Protein AF-A0A0F8YLR2-F1 (afdb_monomer_lite)

Structure (mmCIF, N/CA/C/O backbone):
data_AF-A0A0F8YLR2-F1
#
_entry.id   AF-A0A0F8YLR2-F1
#
loop_
_atom_site.group_PDB
_atom_site.id
_atom_site.type_symbol
_atom_site.label_atom_id
_atom_site.label_alt_id
_atom_site.label_comp_id
_atom_site.label_asym_id
_atom_site.label_entity_id
_atom_site.label_seq_id
_atom_site.pdbx_PDB_ins_code
_atom_site.Cartn_x
_atom_site.Cartn_y
_atom_site.Cartn_z
_atom_site.occupancy
_atom_site.B_iso_or_equiv
_atom_site.auth_seq_id
_atom_site.auth_comp_id
_atom_site.auth_asym_id
_atom_site.auth_atom_id
_atom_site.pdbx_PDB_model_num
ATOM 1 N N . MET A 1 1 ? -24.908 -4.848 -15.848 1.00 46.47 1 MET A N 1
ATOM 2 C CA . MET A 1 1 ? -25.165 -5.833 -14.777 1.00 46.47 1 MET A CA 1
ATOM 3 C C . MET A 1 1 ? -25.786 -5.082 -13.614 1.00 46.47 1 MET A C 1
ATOM 5 O O . MET A 1 1 ? -25.234 -4.036 -13.281 1.00 46.47 1 MET A O 1
ATOM 9 N N . PRO A 1 2 ? -26.932 -5.508 -13.062 1.00 42.38 2 PRO A N 1
ATOM 10 C CA . PRO A 1 2 ? -27.521 -4.814 -11.924 1.00 42.38 2 PRO A CA 1
ATOM 11 C C . PRO A 1 2 ? -26.576 -4.973 -10.729 1.00 42.38 2 PRO A C 1
ATOM 13 O O . PRO A 1 2 ? -26.261 -6.087 -10.320 1.00 42.38 2 PRO A O 1
ATOM 16 N N . TYR A 1 3 ? -26.049 -3.859 -10.232 1.00 43.06 3 TYR A N 1
ATOM 17 C CA . TYR A 1 3 ? -25.259 -3.833 -9.010 1.00 43.06 3 TYR A CA 1
ATOM 18 C C . TYR A 1 3 ? -26.226 -3.748 -7.830 1.00 43.06 3 TYR A C 1
ATOM 20 O O . TYR A 1 3 ? -27.184 -2.975 -7.849 1.00 43.06 3 TYR A O 1
ATOM 28 N N . GLN A 1 4 ? -25.989 -4.554 -6.802 1.00 40.41 4 GLN A N 1
ATOM 29 C CA . GLN A 1 4 ? -26.741 -4.469 -5.562 1.00 40.41 4 GLN A CA 1
ATOM 30 C C . GLN A 1 4 ? -26.044 -3.458 -4.651 1.00 40.41 4 GLN A C 1
ATOM 32 O O . GLN A 1 4 ? -24.944 -3.701 -4.161 1.00 40.41 4 GLN A O 1
ATOM 37 N N . ILE A 1 5 ? -26.681 -2.305 -4.445 1.00 46.78 5 ILE A N 1
ATOM 38 C CA . ILE A 1 5 ? -26.316 -1.374 -3.376 1.00 46.78 5 ILE A CA 1
ATOM 39 C C . ILE A 1 5 ? -26.660 -2.074 -2.063 1.00 46.78 5 ILE A C 1
ATOM 41 O O . ILE A 1 5 ? -27.814 -2.455 -1.852 1.00 46.78 5 ILE A O 1
ATOM 45 N N . ILE A 1 6 ? -25.684 -2.238 -1.173 1.00 53.94 6 ILE A N 1
ATOM 46 C CA . ILE A 1 6 ? -25.976 -2.583 0.217 1.00 53.94 6 ILE A CA 1
ATOM 47 C C . ILE A 1 6 ? -26.659 -1.360 0.834 1.00 53.94 6 ILE A C 1
ATOM 49 O O . ILE A 1 6 ? -26.019 -0.414 1.283 1.00 53.94 6 ILE A O 1
ATOM 53 N N . GLN A 1 7 ? -27.989 -1.369 0.801 1.00 47.28 7 GLN A N 1
ATOM 54 C CA . GLN A 1 7 ? -28.806 -0.686 1.791 1.00 47.28 7 GLN A CA 1
ATOM 55 C C . GLN A 1 7 ? -28.621 -1.441 3.104 1.00 47.28 7 GLN A C 1
ATOM 57 O O . GLN A 1 7 ? -28.549 -2.669 3.084 1.00 47.28 7 GLN A O 1
ATOM 62 N N . ASN A 1 8 ? -28.503 -0.702 4.207 1.00 47.47 8 ASN A N 1
ATOM 63 C CA . ASN A 1 8 ? -28.317 -1.198 5.569 1.00 47.47 8 ASN A CA 1
ATOM 64 C C . ASN A 1 8 ? -29.270 -2.377 5.854 1.00 47.47 8 ASN A C 1
ATOM 66 O O . ASN A 1 8 ? -30.419 -2.178 6.244 1.00 47.47 8 ASN A O 1
ATOM 70 N N . LYS A 1 9 ? -28.822 -3.609 5.590 1.00 45.47 9 LYS A N 1
ATOM 71 C CA . LYS A 1 9 ? -29.565 -4.820 5.920 1.00 45.47 9 LYS A CA 1
ATOM 72 C C . LYS A 1 9 ? -29.429 -4.904 7.423 1.00 45.47 9 LYS A C 1
ATOM 74 O O . LYS A 1 9 ? -28.303 -5.051 7.881 1.00 45.47 9 LYS A O 1
ATOM 79 N N . THR A 1 10 ? -30.541 -4.663 8.123 1.00 49.69 10 THR A N 1
ATOM 80 C CA . THR A 1 10 ? -30.714 -4.722 9.583 1.00 49.69 10 THR A CA 1
ATOM 81 C C . THR A 1 10 ? -29.482 -5.293 10.262 1.00 49.69 10 THR A C 1
ATOM 83 O O . THR A 1 10 ? -29.206 -6.484 10.091 1.00 49.69 10 THR A O 1
ATOM 86 N N . LEU A 1 11 ? -28.740 -4.423 10.963 1.00 52.53 11 LEU A N 1
ATOM 87 C CA . LEU A 1 11 ? -27.636 -4.817 11.837 1.00 52.53 11 LEU A CA 1
ATOM 88 C C . LEU A 1 11 ? -28.035 -6.129 12.537 1.00 52.53 11 LEU A C 1
ATOM 90 O O . LEU A 1 11 ? -29.172 -6.197 13.020 1.00 52.53 11 LEU A O 1
ATOM 94 N N . PRO A 1 12 ? -27.184 -7.174 12.539 1.00 53.91 12 PRO A N 1
ATOM 95 C CA . PRO A 1 12 ? -27.489 -8.410 13.250 1.00 53.91 12 PRO A CA 1
ATOM 96 C C . PRO A 1 12 ? -27.982 -8.077 14.659 1.00 53.91 12 PRO A C 1
ATOM 98 O O . PRO A 1 12 ? -27.468 -7.143 15.272 1.00 53.91 12 PRO A O 1
ATOM 101 N N . ALA A 1 13 ? -28.973 -8.812 15.165 1.00 54.22 13 ALA A N 1
ATOM 102 C CA . ALA A 1 13 ? -29.526 -8.588 16.505 1.00 54.22 13 ALA A CA 1
ATOM 103 C C . ALA A 1 13 ? -28.454 -8.655 17.619 1.00 54.22 13 ALA A C 1
ATOM 105 O O . ALA A 1 13 ? -28.678 -8.134 18.707 1.00 54.22 13 ALA A O 1
ATOM 106 N N . ASP A 1 14 ? -27.281 -9.216 17.303 1.00 50.50 14 ASP A N 1
ATOM 107 C CA . ASP A 1 14 ? -26.096 -9.312 18.157 1.00 50.50 14 ASP A CA 1
ATOM 108 C C . ASP A 1 14 ? -25.059 -8.197 17.919 1.00 50.50 14 ASP A C 1
ATOM 110 O O . ASP A 1 14 ? -23.924 -8.297 18.386 1.00 50.50 14 ASP A O 1
ATOM 114 N N . ALA A 1 15 ? -25.392 -7.130 17.180 1.00 50.09 15 ALA A N 1
ATOM 115 C CA . ALA A 1 15 ? -24.539 -5.949 17.127 1.00 50.09 15 ALA A CA 1
ATOM 116 C C . ALA A 1 15 ? -24.396 -5.415 18.565 1.00 50.09 15 ALA A C 1
ATOM 118 O O . ALA A 1 15 ? -25.417 -5.063 19.167 1.00 50.09 15 ALA A O 1
ATOM 119 N N . PRO A 1 16 ? -23.172 -5.360 19.135 1.00 47.25 16 PRO A N 1
ATOM 120 C CA . PRO A 1 16 ? -22.967 -4.913 20.507 1.00 47.25 16 PRO A CA 1
ATOM 121 C C . PRO A 1 16 ? -23.682 -3.582 20.715 1.00 47.25 16 PRO A C 1
ATOM 123 O O . PRO A 1 16 ? -23.620 -2.717 19.837 1.00 47.25 16 PRO A O 1
ATOM 126 N N . ALA A 1 17 ? -24.382 -3.414 21.838 1.00 44.88 17 ALA A N 1
ATOM 127 C CA . ALA A 1 17 ? -25.029 -2.153 22.185 1.00 44.88 17 ALA A CA 1
ATOM 128 C C . ALA A 1 17 ? -23.971 -1.027 22.159 1.00 44.88 17 ALA A C 1
ATOM 130 O O . ALA A 1 17 ? -23.168 -0.902 23.078 1.00 44.88 17 ALA A O 1
ATOM 131 N N . GLY A 1 18 ? -23.911 -0.279 21.050 1.00 50.00 18 GLY A N 1
ATOM 132 C CA . GLY A 1 18 ? -22.780 0.595 20.696 1.00 50.00 18 GLY A CA 1
ATOM 133 C C . GLY A 1 18 ? -22.264 0.479 19.248 1.00 50.00 18 GLY A C 1
ATOM 134 O O . GLY A 1 18 ? -21.340 1.203 18.885 1.00 50.00 18 GLY A O 1
ATOM 135 N N . GLY A 1 19 ? -22.839 -0.400 18.416 1.00 51.91 19 GLY A N 1
ATOM 136 C CA . GLY A 1 19 ? -22.403 -0.677 17.041 1.00 51.91 19 GLY A CA 1
ATOM 137 C C . GLY A 1 19 ? -22.225 0.571 16.169 1.00 51.91 19 GLY A C 1
ATOM 138 O O . GLY A 1 19 ? -23.190 1.226 15.778 1.00 51.91 19 GLY A O 1
ATOM 139 N N . SER A 1 20 ? -20.974 0.902 15.844 1.00 57.31 20 SER A N 1
ATOM 140 C CA . SER A 1 20 ? -20.650 2.037 14.979 1.00 57.31 20 SER A CA 1
ATOM 141 C C . SER A 1 20 ? -20.981 1.737 13.512 1.00 57.31 20 SER A C 1
ATOM 143 O O . SER A 1 20 ? -20.799 0.610 13.053 1.00 57.31 20 SER A O 1
ATOM 145 N N . ALA A 1 21 ? -21.430 2.744 12.759 1.00 60.84 21 ALA A N 1
ATOM 146 C CA . ALA A 1 21 ? -21.721 2.594 11.334 1.00 60.84 21 ALA A CA 1
ATOM 147 C C . ALA A 1 21 ? -20.469 2.169 10.538 1.00 60.84 21 ALA A C 1
ATOM 149 O O . ALA A 1 21 ? -19.432 2.828 10.615 1.00 60.84 21 ALA A O 1
ATOM 150 N N . LEU A 1 22 ? -20.587 1.100 9.741 1.00 72.44 22 LEU A N 1
ATOM 151 C CA . LEU A 1 22 ? -19.507 0.583 8.880 1.00 72.44 22 LEU A CA 1
ATOM 152 C C . LEU A 1 22 ? -19.162 1.533 7.723 1.00 72.44 22 LEU A C 1
ATOM 154 O O . LEU A 1 22 ? -18.015 1.600 7.285 1.00 72.44 22 LEU A O 1
ATOM 158 N N . PHE A 1 23 ? -20.156 2.297 7.268 1.00 79.56 23 PHE A N 1
ATOM 159 C CA . PHE A 1 23 ? -20.025 3.364 6.284 1.00 79.56 23 PHE A CA 1
ATOM 160 C C . PHE A 1 23 ? -20.609 4.637 6.889 1.00 79.56 23 PHE A C 1
ATOM 162 O O . PHE A 1 23 ? -21.797 4.686 7.207 1.00 79.56 23 PHE A O 1
ATOM 169 N N . GLU A 1 24 ? -19.785 5.665 7.057 1.00 80.38 24 GLU A N 1
ATOM 170 C CA . GLU A 1 24 ? -20.204 6.939 7.642 1.00 80.38 24 GLU A CA 1
ATOM 171 C C . GLU A 1 24 ? -19.828 8.083 6.703 1.00 80.38 24 GLU A C 1
ATOM 173 O O . GLU A 1 24 ? -18.651 8.293 6.413 1.00 80.38 24 GLU A O 1
ATOM 178 N N . LEU A 1 25 ? -20.823 8.844 6.249 1.00 82.62 25 LEU A N 1
ATOM 179 C CA . LEU A 1 25 ? -20.595 10.133 5.606 1.00 82.62 25 LEU A CA 1
ATOM 180 C C . LEU A 1 25 ? -20.678 11.228 6.672 1.00 82.62 25 LEU A C 1
ATOM 182 O O . LEU A 1 25 ? -21.733 11.455 7.259 1.00 82.62 25 LEU A O 1
ATOM 186 N N . SER A 1 26 ? -19.561 11.903 6.921 1.00 81.38 26 SER A N 1
ATOM 187 C CA . SER A 1 26 ? -19.441 12.980 7.902 1.00 81.38 26 SER A CA 1
ATOM 188 C C . SER A 1 26 ? -18.966 14.240 7.189 1.00 81.38 26 SER A C 1
ATOM 190 O O . SER A 1 26 ? -17.806 14.344 6.777 1.00 81.38 26 SER A O 1
ATOM 192 N N . GLY A 1 27 ? -19.896 15.170 6.958 1.00 86.25 27 GLY A N 1
ATOM 193 C CA . GLY A 1 27 ? -19.672 16.289 6.045 1.00 86.25 27 GLY A CA 1
ATOM 194 C C . GLY A 1 27 ? -19.331 15.780 4.642 1.00 86.25 27 GLY A C 1
ATOM 195 O O . GLY A 1 27 ? -20.098 15.030 4.046 1.00 86.25 27 GLY A O 1
ATOM 196 N N . SER A 1 28 ? -18.155 16.150 4.132 1.00 89.25 28 SER A N 1
ATOM 197 C CA . SER A 1 28 ? -17.628 15.707 2.832 1.00 89.25 28 SER A CA 1
ATOM 198 C C . SER A 1 28 ? -16.708 14.480 2.911 1.00 89.25 28 SER A C 1
ATOM 200 O O . SER A 1 28 ? -16.063 14.138 1.922 1.00 89.25 28 SER A O 1
ATOM 202 N N . THR A 1 29 ? -16.593 13.841 4.079 1.00 84.19 29 THR A N 1
ATOM 203 C CA . THR A 1 29 ? -15.689 12.702 4.286 1.00 84.19 29 THR A CA 1
ATOM 204 C C . THR A 1 29 ? -16.477 11.408 4.385 1.00 84.19 29 THR A C 1
ATOM 206 O O . THR A 1 29 ? -17.286 11.246 5.297 1.00 84.19 29 THR A O 1
ATOM 209 N N . LEU A 1 30 ? -16.194 10.461 3.492 1.00 88.19 30 LEU A N 1
ATOM 210 C CA . LEU A 1 30 ? -16.631 9.076 3.648 1.00 88.19 30 LEU A CA 1
ATOM 211 C C . LEU A 1 30 ? -15.614 8.312 4.503 1.00 88.19 30 LEU A C 1
ATOM 213 O O . LEU A 1 30 ? -14.424 8.297 4.189 1.00 88.19 30 LEU A O 1
ATOM 217 N N . ARG A 1 31 ? -16.087 7.654 5.560 1.00 85.50 31 ARG A N 1
ATOM 218 C CA . ARG A 1 31 ? -15.301 6.761 6.414 1.00 85.50 31 ARG A CA 1
ATOM 219 C C . ARG A 1 31 ? -15.776 5.325 6.240 1.00 85.50 31 ARG A C 1
ATOM 221 O O . ARG A 1 31 ? -16.976 5.059 6.267 1.00 85.50 31 ARG A O 1
ATOM 228 N N . LEU A 1 32 ? -14.809 4.424 6.107 1.00 88.06 32 LEU A N 1
ATOM 229 C CA . LEU A 1 32 ? -14.997 2.977 6.137 1.00 88.06 32 LEU A CA 1
ATOM 230 C C . LEU A 1 32 ? -14.443 2.476 7.470 1.00 88.06 32 LEU A C 1
ATOM 232 O O . LEU A 1 32 ? -13.303 2.800 7.807 1.00 88.06 32 LEU A O 1
ATOM 236 N N . LYS A 1 33 ? -15.240 1.734 8.235 1.00 82.38 33 LYS A N 1
ATOM 237 C CA . LYS A 1 33 ? -14.850 1.229 9.557 1.00 82.38 33 LYS A CA 1
ATOM 238 C C . LYS A 1 33 ? -14.912 -0.292 9.597 1.00 82.38 33 LYS A C 1
ATOM 240 O O . LYS A 1 33 ? -15.750 -0.897 8.932 1.00 82.38 33 LYS A O 1
ATOM 245 N N . ALA A 1 34 ? -14.032 -0.888 10.394 1.00 80.69 34 ALA A N 1
ATOM 246 C CA . ALA A 1 34 ? -14.155 -2.280 10.806 1.00 80.69 34 ALA A CA 1
ATOM 247 C C . ALA A 1 34 ? -15.115 -2.399 12.001 1.00 80.69 34 ALA A C 1
ATOM 249 O O . ALA A 1 34 ? -15.368 -1.414 12.700 1.00 80.69 34 ALA A O 1
ATOM 250 N N . VAL A 1 35 ? -15.629 -3.604 12.247 1.00 74.62 35 VAL A N 1
ATOM 251 C CA . VAL A 1 35 ? -16.266 -3.932 13.532 1.00 74.62 35 VAL A CA 1
ATOM 252 C C . VAL A 1 35 ? -15.203 -4.021 14.635 1.00 74.62 35 VAL A C 1
ATOM 254 O O . VAL A 1 35 ? -14.030 -4.213 14.335 1.00 74.62 35 VAL A O 1
ATOM 257 N N . ALA A 1 36 ? -15.601 -3.863 15.901 1.00 73.06 36 ALA A N 1
ATOM 258 C CA . ALA A 1 36 ? -14.673 -3.706 17.030 1.00 73.06 36 ALA A CA 1
ATOM 259 C C . ALA A 1 36 ? -13.635 -4.839 17.173 1.00 73.06 36 ALA A C 1
ATOM 261 O O . ALA A 1 36 ? -12.501 -4.566 17.556 1.00 73.06 36 ALA A O 1
ATOM 262 N N . ASP A 1 37 ? -14.006 -6.068 16.812 1.00 78.56 37 ASP A N 1
ATOM 263 C CA . ASP A 1 37 ? -13.187 -7.269 17.012 1.00 78.56 37 ASP A CA 1
ATOM 264 C C . ASP A 1 37 ? -12.656 -7.876 15.697 1.00 78.56 37 ASP A C 1
ATOM 266 O O . ASP A 1 37 ? -12.251 -9.037 15.669 1.00 78.56 37 ASP A O 1
ATOM 270 N N . ASP A 1 38 ? -12.671 -7.123 14.589 1.00 79.75 38 ASP A N 1
ATOM 271 C CA . ASP A 1 38 ? -12.185 -7.606 13.287 1.00 79.75 38 ASP A CA 1
ATOM 272 C C . ASP A 1 38 ? -11.455 -6.510 12.491 1.00 79.75 38 ASP A C 1
ATOM 274 O O . ASP A 1 38 ? -11.452 -5.325 12.827 1.00 79.75 38 ASP A O 1
ATOM 278 N N . HIS A 1 39 ? -10.824 -6.915 11.394 1.00 85.00 39 HIS A N 1
ATOM 279 C CA . HIS A 1 39 ? -10.118 -6.042 10.472 1.00 85.00 39 HIS A CA 1
ATOM 280 C C . HIS A 1 39 ? -11.027 -5.532 9.349 1.00 85.00 39 HIS A C 1
ATOM 282 O O . HIS A 1 39 ? -11.888 -6.244 8.832 1.00 85.00 39 HIS A O 1
ATOM 288 N N . LEU A 1 40 ? -10.763 -4.313 8.871 1.00 89.56 40 LEU A N 1
ATOM 289 C CA . LEU A 1 40 ? -11.313 -3.857 7.596 1.00 89.56 40 LEU A CA 1
ATOM 290 C C . LEU A 1 40 ? -10.570 -4.563 6.456 1.00 89.56 40 LEU A C 1
ATOM 292 O O . LEU A 1 40 ? -9.355 -4.416 6.325 1.00 89.56 40 LEU A O 1
ATOM 296 N N . ARG A 1 41 ? -11.305 -5.277 5.598 1.00 88.69 41 ARG A N 1
ATOM 297 C CA . ARG A 1 41 ? -10.774 -5.893 4.373 1.00 88.69 41 ARG A CA 1
ATOM 298 C C . ARG A 1 41 ? -11.299 -5.168 3.139 1.00 88.69 41 ARG A C 1
ATOM 300 O O . ARG A 1 41 ? -12.488 -4.874 3.047 1.00 88.69 41 ARG A O 1
ATOM 307 N N . ILE A 1 42 ? -10.407 -4.888 2.191 1.00 90.25 42 ILE A N 1
ATOM 308 C CA . ILE A 1 42 ? -10.746 -4.312 0.886 1.00 90.25 42 ILE A CA 1
ATOM 309 C C . ILE A 1 42 ? -10.193 -5.253 -0.178 1.00 90.25 42 ILE A C 1
ATOM 311 O O . ILE A 1 42 ? -8.981 -5.377 -0.336 1.00 90.25 42 ILE A O 1
ATOM 315 N N . GLU A 1 43 ? -11.089 -5.914 -0.902 1.00 89.50 43 GLU A N 1
ATOM 316 C CA . GLU A 1 43 ? -10.750 -6.986 -1.836 1.00 89.50 43 GLU A CA 1
ATOM 317 C C . GLU A 1 43 ? -11.381 -6.718 -3.205 1.00 89.50 43 GLU A C 1
ATOM 319 O O . GLU A 1 43 ? -12.474 -6.159 -3.320 1.00 89.50 43 GLU A O 1
ATOM 324 N N . THR A 1 44 ? -10.694 -7.121 -4.272 1.00 90.38 44 THR A N 1
ATOM 325 C CA . THR A 1 44 ? -11.271 -7.142 -5.617 1.00 90.38 44 THR A CA 1
ATOM 326 C C . THR A 1 44 ? -11.942 -8.486 -5.868 1.00 90.38 44 THR A C 1
ATOM 328 O O . THR A 1 44 ? -11.310 -9.521 -5.702 1.00 90.38 44 THR A O 1
ATOM 331 N N . MET A 1 45 ? -13.193 -8.489 -6.332 1.00 86.00 45 MET A N 1
ATOM 332 C CA . MET A 1 45 ? -13.980 -9.728 -6.471 1.00 86.00 45 MET A CA 1
ATOM 333 C C . MET A 1 45 ? -13.662 -10.568 -7.720 1.00 86.00 45 MET A C 1
ATOM 335 O O . MET A 1 45 ? -14.270 -11.615 -7.921 1.00 86.00 45 MET A O 1
ATOM 339 N N . GLN A 1 46 ? -12.812 -10.073 -8.619 1.00 86.31 46 GLN A N 1
ATOM 340 C CA . GLN A 1 46 ? -12.541 -10.704 -9.910 1.00 86.31 46 GLN A CA 1
ATOM 341 C C . GLN A 1 46 ? -11.074 -10.571 -10.291 1.00 86.31 46 GLN A C 1
ATOM 343 O O . GLN A 1 46 ? -10.412 -9.590 -9.936 1.00 86.31 46 GLN A O 1
ATOM 348 N N . ASP A 1 47 ? -10.621 -11.521 -11.100 1.00 87.31 47 ASP A N 1
ATOM 349 C CA . ASP A 1 47 ? -9.284 -11.527 -11.673 1.00 87.31 47 ASP A CA 1
ATOM 350 C C . ASP A 1 47 ? -9.052 -10.326 -12.597 1.00 87.31 47 ASP A C 1
ATOM 352 O O . ASP A 1 47 ? -9.970 -9.749 -13.195 1.00 87.31 47 ASP A O 1
ATOM 356 N N . GLY A 1 48 ? -7.786 -9.918 -12.699 1.00 86.94 48 GLY A N 1
ATOM 357 C CA . GLY A 1 48 ? -7.379 -8.777 -13.520 1.00 86.94 48 GLY A CA 1
ATOM 358 C C . GLY A 1 48 ? -7.906 -7.427 -13.018 1.00 86.94 48 GLY A C 1
ATOM 359 O O . GLY A 1 48 ? -7.881 -6.441 -13.759 1.00 86.94 48 GLY A O 1
ATOM 360 N N . LYS A 1 49 ? -8.410 -7.361 -11.780 1.00 91.75 49 LYS A N 1
ATOM 361 C CA . LYS A 1 49 ? -8.779 -6.110 -11.109 1.00 91.75 49 LYS A CA 1
ATOM 362 C C . LYS A 1 49 ? -7.690 -5.691 -10.128 1.00 91.75 49 LYS A C 1
ATOM 364 O O . LYS A 1 49 ? -6.889 -6.497 -9.669 1.00 91.75 49 LYS A O 1
ATOM 369 N N . SER A 1 50 ? -7.657 -4.400 -9.821 1.00 90.81 50 SER A N 1
ATOM 370 C CA . SER A 1 50 ? -6.696 -3.827 -8.878 1.00 90.81 50 SER A CA 1
ATOM 371 C C . SER A 1 50 ? -7.393 -2.814 -7.987 1.00 90.81 50 SER A C 1
ATOM 373 O O . SER A 1 50 ? -8.216 -2.029 -8.466 1.00 90.81 50 SER A O 1
ATOM 375 N N . LEU A 1 51 ? -7.019 -2.793 -6.710 1.00 93.44 51 LEU A N 1
ATOM 376 C CA . LEU A 1 51 ? -7.304 -1.662 -5.841 1.00 93.44 51 LEU A CA 1
ATOM 377 C C . LEU A 1 51 ? -6.402 -0.493 -6.255 1.00 93.44 51 LEU A C 1
ATOM 379 O O . LEU A 1 51 ? -5.189 -0.650 -6.380 1.00 93.44 51 LEU A O 1
ATOM 383 N N . ARG A 1 52 ? -6.994 0.680 -6.482 1.00 93.00 52 ARG A N 1
ATOM 384 C CA . ARG A 1 52 ? -6.271 1.915 -6.804 1.00 93.00 52 ARG A CA 1
ATOM 385 C C . ARG A 1 52 ? -6.576 2.955 -5.736 1.00 93.00 52 ARG A C 1
ATOM 387 O O . ARG A 1 52 ? -7.738 3.298 -5.540 1.00 93.00 52 ARG A O 1
ATOM 394 N N . LEU A 1 53 ? -5.543 3.466 -5.075 1.00 94.00 53 LEU A N 1
ATOM 395 C CA . LEU A 1 53 ? -5.658 4.481 -4.027 1.00 94.00 53 LEU A CA 1
ATOM 396 C C . LEU A 1 53 ? -5.031 5.779 -4.523 1.00 94.00 53 LEU A C 1
ATOM 398 O O . LEU A 1 53 ? -3.877 5.772 -4.940 1.00 94.00 53 LEU A O 1
ATOM 402 N N . ASN A 1 54 ? -5.808 6.868 -4.532 1.00 90.81 54 ASN A N 1
ATOM 403 C CA . ASN A 1 54 ? -5.378 8.183 -5.030 1.00 90.81 54 ASN A CA 1
ATOM 404 C C . ASN A 1 54 ? -4.671 8.141 -6.405 1.00 90.81 54 ASN A C 1
ATOM 406 O O . ASN A 1 54 ? -3.821 8.970 -6.713 1.00 90.81 54 ASN A O 1
ATOM 410 N N . SER A 1 55 ? -5.061 7.189 -7.261 1.00 92.00 55 SER A N 1
ATOM 411 C CA . SER A 1 55 ? -4.551 7.040 -8.627 1.00 92.00 55 SER A CA 1
ATOM 412 C C . SER A 1 55 ? -5.260 8.037 -9.541 1.00 92.00 55 SER A C 1
ATOM 414 O O . SER A 1 55 ? -6.289 7.737 -10.147 1.00 92.00 55 SER A O 1
ATOM 416 N N . A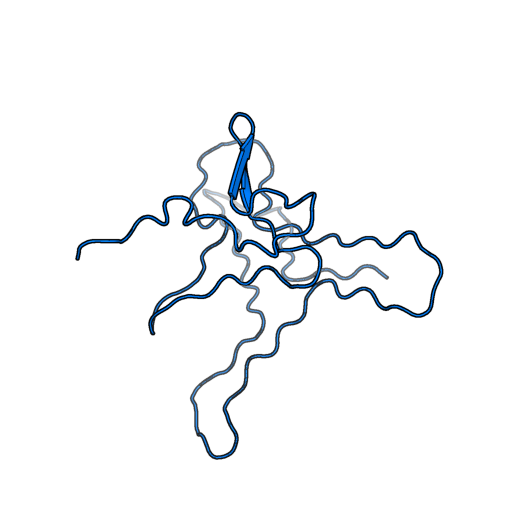RG A 1 56 ? -4.747 9.265 -9.565 1.00 90.38 56 ARG A N 1
ATOM 417 C CA . ARG A 1 56 ? -5.291 10.375 -10.351 1.00 90.38 56 ARG A CA 1
ATOM 418 C C . ARG A 1 56 ? -4.172 11.272 -10.858 1.00 90.38 56 ARG A C 1
ATOM 420 O O . ARG A 1 56 ? -3.136 11.397 -10.214 1.00 90.38 56 ARG A O 1
ATOM 427 N N . ASN A 1 57 ? -4.437 11.960 -11.962 1.00 88.12 57 ASN A N 1
ATOM 428 C CA . ASN A 1 57 ? -3.581 13.043 -12.425 1.00 88.12 57 ASN A CA 1
ATOM 429 C C . ASN A 1 57 ? -3.955 14.319 -11.668 1.00 88.12 57 ASN A C 1
ATOM 431 O O . ASN A 1 57 ? -5.141 14.644 -11.535 1.00 88.12 57 ASN A O 1
ATOM 435 N N . VAL A 1 58 ? -2.952 15.034 -11.168 1.00 86.75 58 VAL A N 1
ATOM 436 C CA . VAL A 1 58 ? -3.135 16.338 -10.530 1.00 86.75 58 VAL A CA 1
ATOM 437 C C . VAL A 1 58 ? -2.461 17.397 -11.393 1.00 86.75 58 VAL A C 1
ATOM 439 O O . VAL A 1 58 ? -1.325 17.220 -11.815 1.00 86.75 58 VAL A O 1
ATOM 442 N N . THR A 1 59 ? -3.190 18.469 -11.701 1.00 86.88 59 THR A N 1
ATOM 443 C CA . THR A 1 59 ? -2.730 19.581 -12.553 1.00 86.88 59 THR A CA 1
ATOM 444 C C . THR A 1 59 ? -2.460 20.854 -11.756 1.00 86.88 59 THR A C 1
ATOM 446 O O . THR A 1 59 ? -2.182 21.900 -12.337 1.00 86.88 59 THR A O 1
ATOM 449 N N . GLN A 1 60 ? -2.626 20.802 -10.433 1.00 85.31 60 GLN A N 1
ATOM 450 C CA . GLN A 1 60 ? -2.428 21.952 -9.567 1.00 85.31 60 GLN A CA 1
ATOM 451 C C . GLN A 1 60 ? -0.939 22.308 -9.526 1.00 85.31 60 GLN A C 1
ATOM 453 O O . GLN A 1 60 ? -0.095 21.431 -9.376 1.00 85.31 60 GLN A O 1
ATOM 458 N N . ALA A 1 61 ? -0.623 23.594 -9.678 1.00 78.25 61 ALA A N 1
ATOM 459 C CA . ALA A 1 61 ? 0.758 24.074 -9.739 1.00 78.25 61 ALA A CA 1
ATOM 460 C C . ALA A 1 61 ? 1.444 24.154 -8.363 1.00 78.25 61 ALA A C 1
ATOM 462 O O . ALA A 1 61 ? 2.655 24.336 -8.290 1.00 78.25 61 ALA A O 1
ATOM 463 N N . THR A 1 62 ? 0.675 24.067 -7.278 1.00 84.75 62 THR A N 1
ATOM 464 C CA . THR A 1 62 ? 1.152 24.228 -5.903 1.00 84.75 62 THR A CA 1
ATOM 465 C C . THR A 1 62 ? 0.477 23.228 -4.967 1.00 84.75 62 THR A C 1
ATOM 467 O O . THR A 1 62 ? -0.670 22.838 -5.191 1.00 84.75 62 THR A O 1
ATOM 470 N N . GLY A 1 63 ? 1.177 22.869 -3.888 1.00 82.38 63 GLY A N 1
ATOM 471 C CA . GLY A 1 63 ? 0.709 21.938 -2.862 1.00 82.38 63 GLY A CA 1
ATOM 472 C C . GLY A 1 63 ? 1.307 20.540 -3.006 1.00 82.38 63 GLY A C 1
ATOM 473 O O . GLY A 1 63 ? 1.533 20.055 -4.112 1.00 82.38 63 GLY A O 1
ATOM 474 N N . ASP A 1 64 ? 1.555 19.897 -1.867 1.00 87.88 64 ASP A N 1
ATOM 475 C CA . ASP A 1 64 ? 2.082 18.537 -1.823 1.00 87.88 64 ASP A CA 1
ATOM 476 C C . ASP A 1 64 ? 0.953 17.508 -1.901 1.00 87.88 64 ASP A C 1
ATOM 478 O O . ASP A 1 64 ? -0.161 17.709 -1.403 1.00 87.88 64 ASP A O 1
ATOM 482 N N . HIS A 1 65 ? 1.254 16.353 -2.490 1.00 88.75 65 HIS A N 1
ATOM 483 C CA . HIS A 1 65 ? 0.311 15.249 -2.598 1.00 88.75 65 HIS A CA 1
ATOM 484 C C . HIS A 1 65 ? 0.894 13.990 -1.969 1.00 88.75 65 HIS A C 1
ATOM 486 O O . HIS A 1 65 ? 1.929 13.484 -2.387 1.00 88.75 65 HIS A O 1
ATOM 492 N N . THR A 1 66 ? 0.190 13.446 -0.978 1.00 92.00 66 THR A N 1
ATOM 493 C CA . THR A 1 66 ? 0.490 12.134 -0.396 1.00 92.00 66 THR A CA 1
ATOM 494 C C . THR A 1 66 ? -0.593 11.151 -0.819 1.00 92.00 66 THR A C 1
ATOM 496 O O . THR A 1 66 ? -1.760 11.324 -0.471 1.00 92.00 66 THR A O 1
ATOM 499 N N . ALA A 1 67 ? -0.221 10.113 -1.572 1.00 91.69 67 ALA A N 1
ATOM 500 C CA . ALA A 1 67 ? -1.182 9.117 -2.048 1.00 91.69 67 ALA A CA 1
ATOM 501 C C . ALA A 1 67 ? -1.681 8.208 -0.915 1.00 91.69 67 ALA A C 1
ATOM 503 O O . ALA A 1 67 ? -2.873 7.923 -0.831 1.00 91.69 67 ALA A O 1
ATOM 504 N N . 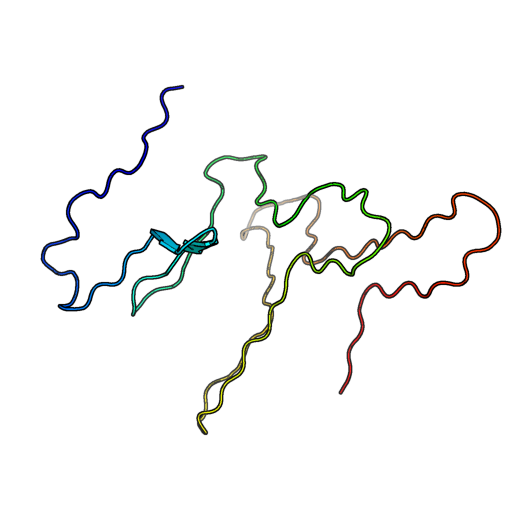VAL A 1 68 ? -0.782 7.767 -0.035 1.00 94.31 68 VAL A N 1
ATOM 505 C CA . VAL A 1 68 ? -1.094 6.930 1.128 1.00 94.31 68 VAL A CA 1
ATOM 506 C C . VAL A 1 68 ? -0.175 7.345 2.274 1.00 94.31 68 VAL A C 1
ATOM 508 O O . VAL A 1 68 ? 1.016 7.556 2.066 1.00 94.31 68 VAL A O 1
ATOM 511 N N . SER A 1 69 ? -0.723 7.458 3.482 1.00 94.75 69 SER A N 1
ATOM 512 C CA . SER A 1 69 ? 0.038 7.712 4.708 1.00 94.75 69 SER A CA 1
ATOM 513 C C . SER A 1 69 ? -0.292 6.626 5.722 1.00 94.75 69 SER A C 1
ATOM 515 O O . SER A 1 69 ? -1.433 6.548 6.175 1.00 94.75 69 SER A O 1
ATOM 517 N N . ILE A 1 70 ? 0.700 5.820 6.103 1.00 94.88 70 ILE A N 1
ATOM 518 C CA . ILE A 1 70 ? 0.558 4.777 7.123 1.00 94.88 70 ILE A CA 1
ATOM 519 C C . ILE A 1 70 ? 1.434 5.162 8.310 1.00 94.88 70 ILE A C 1
ATOM 521 O O . ILE A 1 70 ? 2.657 5.156 8.216 1.00 94.88 70 ILE A O 1
ATOM 525 N N . LYS A 1 71 ? 0.795 5.581 9.404 1.00 94.00 71 LYS A N 1
ATOM 526 C CA . LYS A 1 71 ? 1.467 6.139 10.587 1.00 94.00 71 LYS A CA 1
ATOM 527 C C . LYS A 1 71 ? 0.865 5.571 11.879 1.00 94.00 71 LYS A C 1
ATOM 529 O O . LYS A 1 71 ? 0.314 6.338 12.669 1.00 94.00 71 LYS A O 1
ATOM 534 N N . PRO A 1 72 ? 0.867 4.238 12.077 1.00 90.62 72 PRO A N 1
ATOM 535 C CA . PRO A 1 72 ? 0.414 3.670 13.334 1.00 90.62 72 PRO A CA 1
ATOM 536 C C . PRO A 1 72 ? 1.327 4.153 14.461 1.00 90.62 72 PRO A C 1
ATOM 538 O O . PRO A 1 72 ? 2.549 4.168 14.330 1.00 90.62 72 PRO A O 1
ATOM 541 N N . ASN A 1 73 ? 0.716 4.548 15.568 1.00 89.38 73 ASN A N 1
ATOM 542 C CA . ASN A 1 73 ? 1.410 4.935 16.783 1.00 89.38 73 ASN A CA 1
ATOM 543 C C . ASN A 1 73 ? 0.724 4.245 17.959 1.00 89.38 73 ASN A C 1
ATOM 545 O O . ASN A 1 73 ? -0.505 4.251 18.045 1.00 89.38 73 ASN A O 1
ATOM 549 N N . LYS A 1 74 ? 1.511 3.660 18.859 1.00 83.56 74 LYS A N 1
ATOM 550 C CA . LYS A 1 74 ? 1.012 2.993 20.058 1.00 83.56 74 LYS A CA 1
ATOM 551 C C . LYS A 1 74 ? 1.599 3.690 21.277 1.00 83.56 74 LYS A C 1
ATOM 553 O O . LYS A 1 74 ? 2.809 3.723 21.441 1.00 83.56 74 LYS A O 1
ATOM 558 N N . SER A 1 75 ? 0.727 4.229 22.123 1.00 82.56 75 SER A N 1
ATOM 559 C CA . SER A 1 75 ? 1.105 4.933 23.355 1.00 82.56 75 SER A CA 1
ATOM 560 C C . SER A 1 75 ? 1.099 4.047 24.604 1.00 82.56 75 SER A C 1
ATOM 562 O O . SER A 1 75 ? 1.582 4.473 25.647 1.00 82.56 75 SER A O 1
ATOM 564 N N . ALA A 1 76 ? 0.524 2.843 24.525 1.00 72.56 76 ALA A N 1
ATOM 565 C CA . ALA A 1 76 ? 0.418 1.930 25.657 1.00 72.56 76 ALA A CA 1
ATOM 566 C C . ALA A 1 76 ? 1.679 1.068 25.792 1.00 72.56 76 ALA A C 1
ATOM 568 O O . ALA A 1 76 ? 2.034 0.335 24.864 1.00 72.56 76 ALA A O 1
ATOM 569 N N . ASP A 1 77 ? 2.300 1.132 26.967 1.00 60.66 77 ASP A N 1
ATOM 570 C CA . ASP A 1 77 ? 3.477 0.349 27.329 1.00 60.66 77 ASP A CA 1
ATOM 571 C C . ASP A 1 77 ? 3.085 -1.128 27.510 1.00 60.66 77 ASP A C 1
ATOM 573 O O . ASP A 1 77 ? 2.231 -1.474 28.327 1.00 60.66 77 ASP A O 1
ATOM 577 N N . GLY A 1 78 ? 3.643 -2.014 26.686 1.00 66.88 78 GLY A N 1
ATOM 578 C CA . GLY A 1 78 ? 3.341 -3.445 26.713 1.00 66.88 78 GLY A CA 1
ATOM 579 C C . GLY A 1 78 ? 3.895 -4.198 25.503 1.00 66.88 78 GLY A C 1
ATOM 580 O O . GLY A 1 78 ? 4.196 -3.601 24.472 1.00 66.88 78 GLY A O 1
ATOM 581 N N . THR A 1 79 ? 3.957 -5.528 25.605 1.00 77.50 79 THR A N 1
ATOM 582 C CA . THR A 1 79 ? 4.632 -6.502 24.708 1.00 77.50 79 THR A CA 1
ATOM 583 C C . THR A 1 79 ? 4.145 -6.581 23.250 1.00 77.50 79 THR A C 1
ATOM 585 O O . THR A 1 79 ? 4.537 -7.485 22.518 1.00 77.50 79 THR A O 1
ATOM 588 N N . GLY A 1 80 ? 3.279 -5.674 22.798 1.00 78.00 80 GLY A N 1
ATOM 589 C CA . GLY A 1 80 ? 2.732 -5.712 21.438 1.00 78.00 80 GLY A CA 1
ATOM 590 C C . GLY A 1 80 ? 3.583 -4.935 20.435 1.00 78.00 80 GLY A C 1
ATOM 591 O O . GLY A 1 80 ? 3.980 -3.808 20.723 1.00 78.00 80 GLY A O 1
ATOM 592 N N . SER A 1 81 ? 3.792 -5.510 19.253 1.00 87.31 81 SER A N 1
ATOM 593 C CA . SER A 1 81 ? 4.517 -4.900 18.131 1.00 87.31 81 SER A CA 1
ATOM 594 C C . SER A 1 81 ? 3.671 -3.881 17.354 1.00 87.31 81 SER A C 1
ATOM 596 O O . SER A 1 81 ? 2.441 -3.927 17.383 1.00 87.31 81 SER A O 1
ATOM 598 N N . VAL A 1 82 ? 4.336 -2.980 16.623 1.00 89.12 82 VAL A N 1
ATOM 599 C CA . VAL A 1 82 ? 3.709 -2.077 15.647 1.00 89.12 82 VAL A CA 1
ATOM 600 C C . VAL A 1 82 ? 4.239 -2.420 14.259 1.00 89.12 82 VAL A C 1
ATOM 602 O O . VAL A 1 82 ? 5.432 -2.284 14.002 1.00 89.12 82 VAL A O 1
ATOM 605 N N . THR A 1 83 ? 3.349 -2.838 13.361 1.00 92.12 83 THR A N 1
ATOM 606 C CA . THR A 1 83 ? 3.679 -3.101 11.955 1.00 92.12 83 THR A CA 1
ATOM 607 C C . THR A 1 83 ? 3.141 -1.963 11.095 1.00 92.12 83 THR A C 1
ATOM 609 O O . THR A 1 83 ? 1.939 -1.710 11.077 1.00 92.12 83 THR A O 1
ATOM 612 N N . GLY A 1 84 ? 4.034 -1.261 10.390 1.00 91.38 84 GLY A N 1
ATOM 613 C CA . GLY A 1 84 ? 3.664 -0.165 9.488 1.00 91.38 84 GLY A CA 1
ATOM 614 C C . GLY A 1 84 ? 3.184 -0.644 8.117 1.00 91.38 84 GLY A C 1
ATOM 615 O O . GLY A 1 84 ? 2.196 -0.141 7.598 1.00 91.38 84 GLY A O 1
ATOM 616 N N . LEU A 1 85 ? 3.864 -1.624 7.525 1.00 94.19 85 LEU A N 1
ATOM 617 C CA . LEU A 1 85 ? 3.508 -2.196 6.229 1.00 94.19 85 LEU A CA 1
ATOM 618 C C . LEU A 1 85 ? 4.000 -3.643 6.167 1.00 94.19 85 LEU A C 1
ATOM 620 O O . LEU A 1 85 ? 5.182 -3.898 6.378 1.00 94.19 85 LEU A O 1
ATOM 624 N N . GLU A 1 86 ? 3.108 -4.572 5.835 1.00 94.56 86 GLU A N 1
ATOM 625 C CA . GLU A 1 86 ? 3.443 -5.970 5.557 1.00 94.56 86 GLU A CA 1
ATOM 626 C C . GLU A 1 86 ? 2.983 -6.318 4.138 1.00 94.56 86 GLU A C 1
ATOM 628 O O . GLU A 1 86 ? 1.822 -6.115 3.783 1.00 94.56 86 GLU A O 1
ATOM 633 N N . VAL A 1 87 ? 3.904 -6.808 3.302 1.00 95.56 87 VAL A N 1
ATOM 634 C CA . VAL A 1 87 ? 3.629 -7.178 1.906 1.00 95.56 87 VAL A CA 1
ATOM 635 C C . VAL A 1 87 ? 4.261 -8.533 1.618 1.00 95.56 87 VAL A C 1
ATOM 637 O O . VAL A 1 87 ? 5.475 -8.694 1.730 1.00 95.56 87 VAL A O 1
ATOM 640 N N . SER A 1 88 ? 3.446 -9.526 1.252 1.00 94.00 88 SER A N 1
ATOM 641 C CA . SER A 1 88 ? 3.902 -10.924 1.149 1.00 94.00 88 SER A CA 1
ATOM 642 C C . SER A 1 88 ? 3.262 -11.705 -0.014 1.00 94.00 88 SER A C 1
ATOM 644 O O . SER A 1 88 ? 2.607 -12.731 0.220 1.00 94.00 88 SER A O 1
ATOM 646 N N . PRO A 1 89 ? 3.410 -11.248 -1.276 1.00 92.56 89 PRO A N 1
ATOM 647 C CA . PRO A 1 89 ? 2.939 -11.999 -2.436 1.00 92.56 89 PRO A CA 1
ATOM 648 C C . PRO A 1 89 ? 3.704 -13.323 -2.568 1.00 92.56 89 PRO A C 1
ATOM 650 O O . PRO A 1 89 ? 4.913 -13.377 -2.345 1.00 92.56 89 PRO A O 1
ATOM 653 N N . ARG A 1 90 ? 2.998 -14.397 -2.937 1.00 92.69 90 ARG A N 1
ATOM 654 C CA . ARG A 1 90 ? 3.552 -15.756 -3.034 1.00 92.69 90 ARG A CA 1
ATOM 655 C C . ARG A 1 90 ? 2.820 -16.582 -4.092 1.00 92.69 90 ARG A C 1
ATOM 657 O O . ARG A 1 90 ? 1.630 -16.369 -4.313 1.00 92.69 90 ARG A O 1
ATOM 664 N N . PHE A 1 91 ? 3.506 -17.559 -4.678 1.00 92.56 91 PHE A N 1
ATOM 665 C CA . PHE A 1 91 ? 2.848 -18.680 -5.353 1.00 92.56 91 PHE A CA 1
ATOM 666 C C . PHE A 1 91 ? 2.480 -19.746 -4.318 1.00 92.56 91 PHE A C 1
ATOM 668 O O . PHE A 1 91 ? 3.181 -19.921 -3.319 1.00 92.56 91 PHE A O 1
ATOM 675 N N . ALA A 1 92 ? 1.363 -20.440 -4.528 1.00 90.25 92 ALA A N 1
ATOM 676 C CA . ALA A 1 92 ? 0.981 -21.558 -3.674 1.00 90.25 92 ALA A CA 1
ATOM 677 C C . ALA A 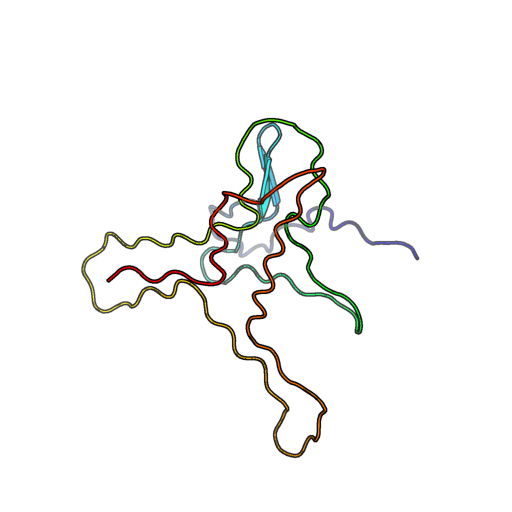1 92 ? 1.961 -22.729 -3.854 1.00 90.25 92 ALA A C 1
ATOM 679 O O . ALA A 1 92 ? 2.588 -22.878 -4.908 1.00 90.25 92 ALA A O 1
ATOM 680 N N . ALA A 1 93 ? 2.080 -23.586 -2.840 1.00 91.19 93 ALA A N 1
ATOM 681 C CA . ALA A 1 93 ? 2.899 -24.789 -2.945 1.00 91.19 93 ALA A CA 1
ATOM 682 C C . ALA A 1 93 ? 2.461 -25.640 -4.153 1.00 91.19 93 ALA A C 1
ATOM 684 O O . ALA A 1 93 ? 1.269 -25.851 -4.369 1.00 91.19 93 ALA A O 1
ATOM 685 N N . GLY A 1 94 ? 3.426 -26.097 -4.955 1.00 88.38 94 GLY A N 1
ATOM 686 C CA . GLY A 1 94 ? 3.162 -26.879 -6.169 1.00 88.38 94 GLY A CA 1
ATOM 687 C C . GLY A 1 94 ? 2.676 -26.074 -7.382 1.00 88.38 94 GLY A C 1
ATOM 688 O O . GLY A 1 94 ? 2.388 -26.676 -8.413 1.00 88.38 94 GLY A O 1
ATOM 689 N N . SER A 1 95 ? 2.605 -24.739 -7.302 1.00 88.19 95 SER A N 1
ATOM 690 C CA . SER A 1 95 ? 2.266 -23.877 -8.444 1.00 88.19 95 SER A CA 1
ATOM 691 C C . SER A 1 95 ? 3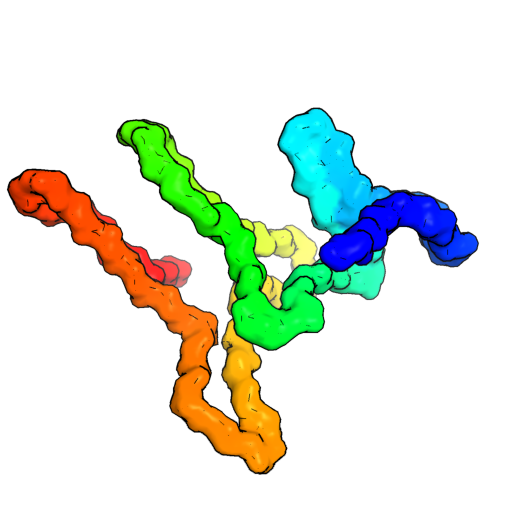.501 -23.177 -9.021 1.00 88.19 95 SER A C 1
ATOM 693 O O . SER A 1 95 ? 4.357 -22.690 -8.283 1.00 88.19 95 SER A O 1
ATOM 695 N 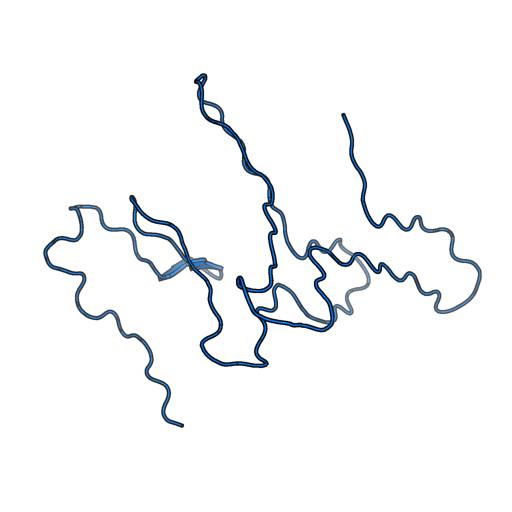N . GLY A 1 96 ? 3.602 -23.142 -10.353 1.00 82.69 96 GLY A N 1
ATOM 696 C CA . GLY A 1 96 ? 4.593 -22.341 -11.075 1.00 82.69 96 GLY A CA 1
ATOM 697 C C . GLY A 1 96 ? 4.035 -20.961 -11.421 1.00 82.69 96 GLY A C 1
ATOM 698 O O . GLY A 1 96 ? 2.830 -20.810 -11.619 1.00 82.69 96 GLY A O 1
ATOM 699 N N . GLY A 1 97 ? 4.895 -19.950 -11.532 1.00 82.81 97 GLY A N 1
ATOM 700 C CA . GLY A 1 97 ? 4.468 -18.620 -11.953 1.00 82.81 97 GLY A CA 1
ATOM 701 C C . GLY A 1 97 ? 5.611 -17.745 -12.458 1.00 82.81 97 GLY A C 1
ATOM 702 O O . GLY A 1 97 ? 6.778 -18.097 -12.322 1.00 82.81 97 GLY A O 1
ATOM 703 N N . GLY A 1 98 ? 5.250 -16.629 -13.101 1.00 85.69 98 GLY A N 1
ATOM 704 C CA . GLY A 1 98 ? 6.197 -15.766 -13.812 1.00 85.69 98 GLY A CA 1
ATOM 705 C C . GLY A 1 98 ? 7.017 -14.868 -12.887 1.00 85.69 98 GLY A C 1
ATOM 706 O O . GLY A 1 98 ? 8.218 -15.055 -12.757 1.00 85.69 98 GLY A O 1
ATOM 707 N N . ASN A 1 99 ? 6.378 -13.880 -12.251 1.00 90.50 99 ASN A N 1
ATOM 708 C CA . ASN A 1 99 ? 7.065 -12.866 -11.445 1.00 90.50 99 ASN A CA 1
ATOM 709 C C . ASN A 1 99 ? 6.269 -12.527 -10.177 1.00 90.50 99 ASN A C 1
ATOM 711 O O . ASN A 1 99 ? 5.053 -12.357 -10.244 1.00 90.50 99 ASN A O 1
ATOM 715 N N . LEU A 1 100 ? 6.966 -12.335 -9.054 1.00 90.75 100 LEU A N 1
ATOM 716 C CA . LEU A 1 100 ? 6.422 -11.728 -7.836 1.00 90.75 100 LEU A CA 1
ATOM 717 C C . LEU A 1 100 ? 7.110 -10.380 -7.612 1.00 90.75 100 LEU A C 1
ATOM 719 O O . LEU A 1 100 ? 8.334 -10.288 -7.646 1.00 90.75 100 LEU A O 1
ATOM 723 N N . ARG A 1 101 ? 6.326 -9.326 -7.382 1.00 93.00 101 ARG A N 1
ATOM 724 C CA . ARG A 1 101 ? 6.824 -8.001 -6.992 1.00 93.00 101 ARG A CA 1
ATOM 725 C C . ARG A 1 101 ? 6.043 -7.556 -5.766 1.00 93.00 101 ARG A C 1
ATOM 727 O O . ARG A 1 101 ? 4.835 -7.374 -5.859 1.00 93.00 101 ARG A O 1
ATOM 734 N N . ALA A 1 102 ? 6.723 -7.431 -4.630 1.00 93.00 102 ALA A N 1
ATOM 735 C CA . ALA A 1 102 ? 6.108 -6.968 -3.389 1.00 93.00 102 ALA A CA 1
ATOM 736 C C . ALA A 1 102 ? 5.886 -5.453 -3.436 1.00 93.00 102 ALA A C 1
ATOM 738 O O . ALA A 1 102 ? 4.754 -4.984 -3.400 1.00 93.00 102 ALA A O 1
ATOM 739 N N . ILE A 1 103 ? 6.968 -4.695 -3.600 1.00 94.75 103 ILE A N 1
ATOM 740 C CA . ILE A 1 103 ? 6.936 -3.242 -3.742 1.00 94.75 103 ILE A CA 1
ATOM 741 C C . ILE A 1 103 ? 7.778 -2.891 -4.966 1.00 94.75 103 ILE A C 1
ATOM 743 O O . ILE A 1 103 ? 8.922 -3.326 -5.083 1.00 94.75 103 ILE A O 1
ATOM 747 N N . LEU A 1 104 ? 7.201 -2.129 -5.891 1.00 94.38 104 LEU A N 1
ATOM 748 C CA . LEU A 1 104 ? 7.920 -1.525 -7.006 1.00 94.38 104 LEU A CA 1
ATOM 749 C C . LEU A 1 104 ? 7.936 -0.015 -6.779 1.00 94.38 104 LEU A C 1
ATOM 751 O O . LEU A 1 104 ? 6.888 0.621 -6.844 1.00 94.38 104 LEU A O 1
ATOM 755 N N . ALA A 1 105 ? 9.116 0.538 -6.517 1.00 93.94 105 ALA A N 1
ATOM 756 C CA . ALA A 1 105 ? 9.335 1.975 -6.497 1.00 93.94 105 ALA A CA 1
ATOM 757 C C . ALA A 1 105 ? 9.979 2.380 -7.828 1.00 93.94 105 ALA A C 1
ATOM 759 O O . ALA A 1 105 ? 11.099 1.971 -8.121 1.00 93.94 105 ALA A O 1
ATOM 760 N N . ASP A 1 106 ? 9.249 3.147 -8.632 1.00 93.56 106 ASP A N 1
ATOM 761 C CA . ASP A 1 106 ? 9.700 3.655 -9.933 1.00 93.56 106 ASP A CA 1
ATOM 762 C C . ASP A 1 106 ? 9.385 5.155 -10.029 1.00 93.56 106 ASP A C 1
ATOM 764 O O . ASP A 1 106 ? 8.456 5.567 -10.731 1.00 93.56 106 ASP A O 1
ATOM 768 N N . PRO A 1 107 ? 10.045 5.991 -9.205 1.00 91.25 107 PRO A N 1
ATOM 769 C CA . PRO A 1 107 ? 9.804 7.419 -9.240 1.00 91.25 107 PRO A CA 1
ATOM 770 C C . PRO A 1 107 ? 10.403 8.015 -10.517 1.00 91.25 107 PRO A C 1
ATOM 772 O O . PRO A 1 107 ? 11.558 7.771 -10.862 1.00 91.25 107 PRO A O 1
ATOM 775 N N . VAL A 1 108 ? 9.622 8.850 -11.200 1.00 89.00 108 VAL A N 1
ATOM 776 C CA . VAL A 1 108 ? 10.044 9.505 -12.439 1.00 89.00 108 VAL A CA 1
ATOM 777 C C . VAL A 1 108 ? 9.888 11.010 -12.286 1.00 89.00 108 VAL A C 1
ATOM 779 O O . VAL A 1 108 ? 8.774 11.520 -12.182 1.00 89.00 108 VAL A O 1
ATOM 782 N N . LEU A 1 109 ? 11.011 11.723 -12.320 1.00 88.69 109 LEU A N 1
ATOM 783 C CA . LEU A 1 109 ? 11.046 13.180 -12.387 1.00 88.69 109 LEU A CA 1
ATOM 784 C C . LEU A 1 109 ? 11.287 13.604 -13.838 1.00 88.69 109 LEU A C 1
ATOM 786 O O . LEU A 1 109 ? 12.198 13.100 -14.492 1.00 88.69 109 LEU A O 1
ATOM 790 N N . LYS A 1 110 ? 10.452 14.505 -14.360 1.00 85.56 110 LYS A N 1
ATOM 791 C CA . LYS A 1 110 ? 10.535 14.992 -15.745 1.00 85.56 110 LYS A CA 1
ATOM 792 C C . LYS A 1 110 ? 10.596 16.511 -15.764 1.00 85.56 110 LYS A C 1
ATOM 794 O O . LYS A 1 110 ? 9.775 17.156 -15.119 1.00 85.56 110 LYS A O 1
ATOM 799 N N . ALA A 1 111 ? 11.530 17.064 -16.532 1.00 81.50 111 ALA A N 1
ATOM 800 C CA . ALA A 1 111 ? 11.558 18.486 -16.845 1.00 81.50 111 ALA A CA 1
ATOM 801 C C . ALA A 1 111 ? 10.671 18.763 -18.062 1.00 81.50 111 ALA A C 1
ATOM 803 O O . ALA A 1 111 ? 10.634 17.966 -19.001 1.00 81.50 111 ALA A O 1
ATOM 804 N N . SER A 1 112 ? 9.988 19.907 -18.070 1.00 77.88 112 SER A N 1
ATOM 805 C CA . SER A 1 112 ? 9.416 20.457 -19.303 1.00 77.88 112 SER A CA 1
ATOM 806 C C . SER A 1 112 ? 10.508 21.055 -20.199 1.00 77.88 112 SER A C 1
ATOM 808 O O . SER A 1 112 ? 10.433 20.914 -21.416 1.00 77.88 112 SER A O 1
ATOM 810 N N . THR A 1 113 ? 11.534 21.674 -19.600 1.00 82.31 113 THR A N 1
ATOM 811 C CA . THR A 1 113 ? 12.735 22.241 -20.242 1.00 82.31 113 THR A CA 1
ATOM 812 C C . THR A 1 113 ? 13.885 22.349 -19.229 1.00 82.31 113 THR A C 1
ATOM 814 O O . THR A 1 113 ? 13.613 22.627 -18.062 1.00 82.31 113 THR A O 1
ATOM 817 N N . GLY A 1 114 ? 15.145 22.244 -19.671 1.00 81.00 114 GLY A N 1
ATOM 818 C CA . GLY A 1 114 ? 16.337 22.475 -18.833 1.00 81.00 114 GLY A CA 1
ATOM 819 C C . GLY A 1 114 ? 16.723 21.308 -17.914 1.00 81.00 114 GLY A C 1
ATOM 820 O O . GLY A 1 114 ? 16.173 20.211 -18.028 1.00 81.00 114 GLY A O 1
ATOM 821 N N . ASP A 1 115 ? 17.683 21.556 -17.018 1.00 81.94 115 ASP A N 1
ATOM 822 C CA . ASP A 1 115 ? 18.202 20.556 -16.079 1.00 81.94 115 ASP A CA 1
ATOM 823 C C . ASP A 1 115 ? 17.260 20.339 -14.885 1.00 81.94 115 ASP A C 1
ATOM 825 O O . ASP A 1 115 ? 16.659 21.272 -14.348 1.00 81.94 115 ASP A O 1
ATOM 829 N N . LEU A 1 116 ? 17.164 19.087 -14.435 1.00 82.88 116 LEU A N 1
ATOM 830 C CA . LEU A 1 116 ? 16.455 18.722 -13.212 1.00 82.88 116 LEU A CA 1
ATOM 831 C C . LEU A 1 116 ? 17.344 18.971 -11.992 1.00 82.88 116 LEU A C 1
ATOM 833 O O . LEU A 1 116 ? 18.401 18.362 -11.858 1.00 82.88 116 LEU A O 1
ATOM 837 N N . THR A 1 117 ? 16.886 19.820 -11.073 1.00 81.44 117 THR A N 1
ATOM 838 C CA . THR A 1 117 ? 17.574 20.106 -9.799 1.00 81.44 117 THR A CA 1
ATOM 839 C C . THR A 1 117 ? 16.943 19.402 -8.593 1.00 81.44 117 THR A C 1
ATOM 841 O O . THR A 1 117 ? 17.458 19.501 -7.482 1.00 81.44 117 THR A O 1
ATOM 844 N N . GLY A 1 118 ? 15.820 18.703 -8.789 1.00 81.19 118 GLY A N 1
ATOM 845 C CA . GLY A 1 118 ? 15.084 18.021 -7.725 1.0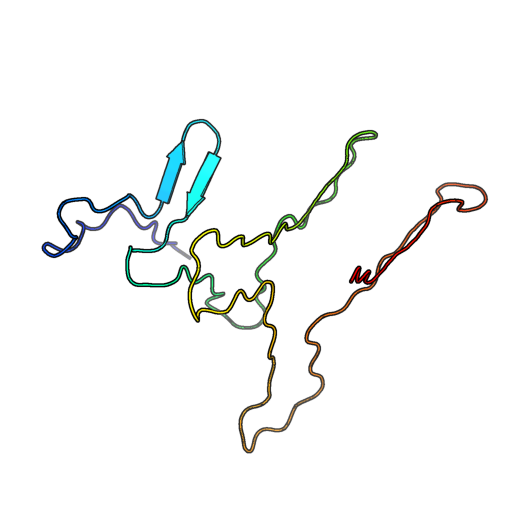0 81.19 118 GLY A CA 1
ATOM 846 C C . GLY A 1 118 ? 15.691 16.673 -7.330 1.00 81.19 118 GLY A C 1
ATOM 847 O O . GLY A 1 118 ? 16.224 15.946 -8.168 1.00 81.19 118 GLY A O 1
ATOM 848 N N . GLN A 1 119 ? 15.560 16.315 -6.052 1.00 86.38 119 GLN A N 1
ATOM 849 C CA . GLN A 1 119 ? 15.930 14.994 -5.550 1.00 86.38 119 GLN A CA 1
ATOM 850 C C . GLN A 1 119 ? 14.825 13.977 -5.862 1.00 86.38 119 GLN A C 1
ATOM 852 O O . GLN A 1 119 ? 13.641 14.245 -5.664 1.00 86.38 119 GLN A O 1
ATOM 857 N N . VAL A 1 120 ? 15.222 12.785 -6.307 1.00 88.31 120 VAL A N 1
ATOM 858 C CA . VAL A 1 120 ? 14.327 11.637 -6.465 1.00 88.31 120 VAL A CA 1
ATOM 859 C C . VAL A 1 120 ? 14.737 10.571 -5.465 1.00 88.31 120 VAL A C 1
ATOM 861 O O . VAL A 1 120 ? 15.855 10.065 -5.522 1.00 88.31 120 VAL A O 1
ATOM 864 N N . VAL A 1 121 ? 13.830 10.224 -4.554 1.00 90.94 121 VAL A N 1
ATOM 865 C CA . VAL A 1 121 ? 14.059 9.188 -3.544 1.00 90.94 121 VAL A CA 1
ATOM 866 C C . VAL A 1 121 ? 12.995 8.112 -3.700 1.00 90.94 121 VAL A C 1
ATOM 868 O O . VAL A 1 121 ? 11.804 8.380 -3.572 1.00 90.94 121 VAL A O 1
ATOM 871 N N . ALA A 1 122 ? 13.425 6.892 -4.019 1.00 92.19 122 ALA A N 1
ATOM 872 C CA . ALA A 1 122 ? 12.527 5.746 -4.150 1.00 92.19 122 ALA A CA 1
ATOM 873 C C . ALA A 1 122 ? 12.141 5.171 -2.778 1.00 92.19 122 ALA A C 1
ATOM 875 O O . ALA A 1 122 ? 10.982 4.833 -2.551 1.00 92.19 122 ALA A O 1
ATOM 876 N N . VAL A 1 123 ? 13.117 5.068 -1.871 1.00 93.44 123 VAL A N 1
ATOM 877 C CA . VAL A 1 123 ? 12.953 4.606 -0.489 1.00 93.44 123 VAL A CA 1
ATOM 878 C C . VAL A 1 123 ? 13.940 5.370 0.391 1.00 93.44 123 VAL A C 1
ATOM 880 O O . VAL A 1 123 ? 15.119 5.454 0.053 1.00 93.44 123 VAL A O 1
ATOM 883 N N . GLU A 1 124 ? 13.464 5.888 1.520 1.00 92.38 124 GLU A N 1
ATOM 884 C CA . GLU A 1 124 ? 14.276 6.495 2.577 1.00 92.38 124 GLU A CA 1
ATOM 885 C C . GLU A 1 124 ? 13.993 5.773 3.895 1.00 92.38 124 GLU A C 1
ATOM 887 O O . GLU A 1 124 ? 12.839 5.468 4.203 1.00 92.38 124 GLU A O 1
ATOM 892 N N . CYS A 1 125 ? 15.040 5.486 4.664 1.00 91.44 125 CYS A N 1
ATOM 893 C CA . CYS A 1 125 ? 14.933 4.898 5.991 1.00 91.44 125 CYS A CA 1
ATOM 894 C C . CYS A 1 125 ? 15.803 5.713 6.944 1.00 91.44 125 CYS A C 1
ATOM 896 O O . CYS A 1 125 ? 17.017 5.779 6.759 1.00 91.44 125 CYS A O 1
ATOM 898 N N . ASN A 1 126 ? 15.167 6.311 7.947 1.00 89.25 126 ASN A N 1
ATOM 899 C CA . ASN A 1 126 ? 15.831 7.062 9.004 1.00 89.25 126 ASN A CA 1
ATOM 900 C C . ASN A 1 126 ? 15.750 6.230 10.286 1.00 89.25 126 ASN A C 1
ATOM 902 O O . ASN A 1 126 ? 14.665 5.758 10.636 1.00 89.25 126 ASN A O 1
ATOM 906 N N . ILE A 1 127 ? 16.897 6.015 10.930 1.00 77.44 127 ILE A N 1
ATOM 907 C CA . ILE A 1 127 ? 17.058 5.192 12.139 1.00 77.44 127 ILE A CA 1
ATOM 908 C C . ILE A 1 127 ? 17.444 6.099 13.301 1.00 77.44 127 ILE A C 1
ATOM 910 O O . ILE A 1 127 ? 18.344 6.944 13.092 1.00 77.44 127 ILE A O 1
#

Organism: NCBI:txid412755

Sequence (127 aa):
MPYQIIQNKTLPADAPAGGSALFELSGSTLRLKAVADDHLRIETMQDGKSLRLNSRNVTQATGDHTAVSIKPNKSADGTGSVTGLEVSPRFAAGSGGGNLRAILADPVLKASTGDLTGQVVAVECNI

Secondary structure (DSSP, 8-state):
------------TTS-TT---SEEEETTEEEE---TTS------SSTT----SS------SSS---S--------S-SS----S------PPTT---S---S---------SSS---S---S-----

pLDDT: mean 80.69, std 15.26, range [40.41, 95.56]

Radius of gyration: 20.99 Å; chains: 1; bounding box: 49×51×48 Å

Foldseek 3Di:
DDDDDPDPPPDPPPQPPVRDDQWDDDPPDTDGDDTPPDDDDDDDPDPPDDDDFQPDDDPDPDDDDDRDDQDDDDPDDDDDDDDRDDFDDDDDPPDDDDDDDRDDQDDDDDDPDDDDPDDDDSDDDDD